Protein AF-A0A354YUH4-F1 (afdb_monomer_lite)

Organism: NCBI:txid863

Radius of gyration: 11.95 Å; chains: 1; bounding box: 27×24×33 Å

InterPro domains:
  IPR027396 DsrEFH-like [SSF75169] (1-75)

Structure (mmCIF, N/CA/C/O backbone):
data_AF-A0A354YUH4-F1
#
_entry.id   AF-A0A354YUH4-F1
#
loop_
_atom_site.group_PDB
_atom_site.id
_atom_site.type_symbol
_atom_site.label_atom_id
_atom_site.label_alt_id
_atom_site.label_comp_id
_atom_site.label_asym_id
_atom_site.label_entity_id
_atom_site.label_seq_id
_atom_site.pdbx_PDB_ins_code
_atom_site.Cartn_x
_atom_site.Cartn_y
_atom_site.Cartn_z
_atom_site.occupancy
_atom_site.B_iso_or_equiv
_atom_site.auth_seq_id
_atom_site.auth_comp_id
_atom_site.auth_asym_id
_atom_site.auth_atom_id
_atom_site.pdbx_PDB_model_num
ATOM 1 N N . MET A 1 1 ? -1.631 -0.036 -6.610 1.00 95.44 1 MET A N 1
ATOM 2 C CA . MET A 1 1 ? -2.308 1.190 -6.158 1.00 95.44 1 MET A CA 1
ATOM 3 C C . MET A 1 1 ? -1.503 1.828 -5.041 1.00 95.44 1 MET A C 1
ATOM 5 O O . MET A 1 1 ? -1.088 1.128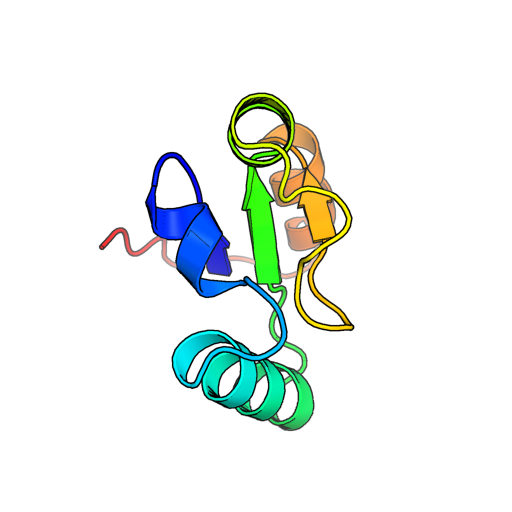 -4.122 1.00 95.44 1 MET A O 1
ATOM 9 N N . PHE A 1 2 ? -1.276 3.135 -5.148 1.00 97.25 2 PHE A N 1
ATOM 10 C CA . PHE A 1 2 ? -0.596 3.945 -4.140 1.00 97.25 2 PHE A CA 1
ATOM 11 C C . PHE A 1 2 ? -1.594 4.952 -3.558 1.00 97.25 2 PHE A C 1
ATOM 13 O O . PHE A 1 2 ? -2.220 5.692 -4.314 1.00 97.25 2 PHE A O 1
ATOM 20 N N . PHE A 1 3 ? -1.763 4.953 -2.239 1.00 97.88 3 PHE A N 1
ATOM 21 C CA . PHE A 1 3 ? -2.722 5.777 -1.508 1.00 97.88 3 PHE A CA 1
ATOM 22 C C . PHE A 1 3 ? -1.968 6.817 -0.679 1.00 97.88 3 PHE A C 1
ATOM 24 O O . PHE A 1 3 ? -1.065 6.473 0.076 1.00 97.88 3 PHE A O 1
ATOM 31 N N . PHE A 1 4 ? -2.343 8.086 -0.777 1.00 96.50 4 PHE A N 1
ATOM 32 C CA . PHE A 1 4 ? -1.732 9.186 -0.026 1.00 96.50 4 PHE A CA 1
ATOM 33 C C . PHE A 1 4 ? -2.820 10.118 0.517 1.00 96.50 4 PHE A C 1
ATOM 35 O O . PHE A 1 4 ? -3.977 10.029 0.107 1.00 96.50 4 PHE A O 1
ATOM 42 N N . MET A 1 5 ? -2.463 10.984 1.470 1.00 95.88 5 MET A N 1
ATOM 43 C CA . MET A 1 5 ? -3.420 11.794 2.237 1.00 95.88 5 MET A CA 1
ATOM 44 C C . MET A 1 5 ? -4.469 10.903 2.930 1.00 95.88 5 MET A C 1
ATOM 46 O O . MET A 1 5 ? -4.128 9.849 3.477 1.00 95.88 5 MET A O 1
ATOM 50 N N . ASP A 1 6 ? -5.740 11.303 2.918 1.00 97.19 6 ASP A N 1
ATOM 51 C CA . ASP A 1 6 ? -6.826 10.579 3.586 1.00 97.19 6 ASP A CA 1
ATOM 52 C C . ASP A 1 6 ? -7.200 9.270 2.884 1.00 97.19 6 ASP A C 1
ATOM 54 O O . ASP A 1 6 ? -7.757 8.373 3.512 1.00 97.19 6 ASP A O 1
ATOM 58 N N . ASN A 1 7 ? -6.799 9.082 1.625 1.00 97.31 7 ASN A N 1
ATOM 59 C CA . ASN A 1 7 ? -7.053 7.832 0.908 1.00 97.31 7 ASN A CA 1
ATOM 60 C C . ASN A 1 7 ? -6.331 6.633 1.550 1.00 97.31 7 ASN A C 1
ATOM 62 O O . ASN A 1 7 ? -6.690 5.486 1.291 1.00 97.31 7 ASN A O 1
ATOM 66 N N . THR A 1 8 ? -5.342 6.872 2.419 1.00 98.06 8 THR A N 1
ATOM 67 C CA . THR A 1 8 ? -4.677 5.821 3.208 1.00 98.06 8 THR A CA 1
ATOM 68 C C . THR A 1 8 ? -5.642 5.043 4.109 1.00 98.06 8 THR A C 1
ATOM 70 O O . THR A 1 8 ? -5.417 3.856 4.344 1.00 98.06 8 THR A O 1
ATOM 73 N N . PHE A 1 9 ? -6.763 5.643 4.533 1.00 98.19 9 PHE A N 1
ATOM 74 C CA . PHE A 1 9 ? -7.794 4.951 5.313 1.00 98.19 9 PHE A CA 1
ATOM 75 C C . PHE A 1 9 ? -8.500 3.827 4.543 1.00 98.19 9 PHE A C 1
ATOM 77 O O . PHE A 1 9 ? -9.055 2.929 5.172 1.00 98.19 9 PHE A O 1
ATOM 84 N N . PHE A 1 10 ? -8.447 3.808 3.205 1.00 98.06 10 PHE A N 1
ATOM 85 C CA . PHE A 1 10 ? -9.011 2.697 2.428 1.00 98.06 10 PHE A CA 1
ATOM 86 C C . PHE A 1 10 ? -8.281 1.372 2.647 1.00 98.06 10 PHE A C 1
ATOM 88 O O . PHE A 1 10 ? -8.859 0.318 2.398 1.00 98.06 10 PHE A O 1
ATOM 95 N N . LEU A 1 11 ? -7.035 1.414 3.126 1.00 98.25 11 LEU A N 1
ATOM 96 C CA . LEU A 1 11 ? -6.257 0.221 3.446 1.00 98.25 11 LEU A CA 1
ATOM 97 C C . LEU A 1 11 ? -6.423 -0.234 4.899 1.00 98.25 11 LEU A C 1
ATOM 99 O O . LEU A 1 11 ? -5.745 -1.176 5.291 1.00 98.25 11 LEU A O 1
ATOM 103 N N . LEU A 1 12 ? -7.284 0.400 5.701 1.00 98.25 12 LEU A N 1
ATOM 104 C CA . LEU A 1 12 ? -7.463 0.040 7.107 1.00 98.25 12 LEU A CA 1
ATOM 105 C C . LEU A 1 12 ? -8.091 -1.355 7.250 1.00 98.25 12 LEU A C 1
ATOM 107 O O . LEU A 1 12 ? -9.110 -1.662 6.621 1.00 98.25 12 LEU A O 1
ATOM 111 N N . ASP A 1 13 ? -7.491 -2.181 8.102 1.00 98.06 13 ASP A N 1
ATOM 112 C CA . ASP A 1 13 ? -7.978 -3.524 8.396 1.00 98.06 13 ASP A CA 1
ATOM 113 C C . ASP A 1 13 ? -9.311 -3.500 9.156 1.00 98.06 13 ASP A C 1
ATOM 115 O O . ASP A 1 13 ? -9.603 -2.578 9.922 1.00 98.06 13 ASP A O 1
ATOM 119 N N . GLY A 1 14 ? -10.147 -4.509 8.912 1.00 97.12 14 GLY A N 1
ATOM 120 C CA . GLY A 1 14 ? -11.496 -4.592 9.478 1.00 97.12 14 GLY A CA 1
ATOM 121 C C . GLY A 1 14 ? -12.524 -3.636 8.857 1.00 97.12 14 GLY A C 1
ATOM 122 O O . GLY A 1 14 ? -13.617 -3.483 9.404 1.00 97.12 14 GLY A O 1
ATOM 123 N N . THR A 1 15 ? -12.206 -2.993 7.727 1.00 98.06 15 THR A N 1
ATOM 124 C CA . THR A 1 15 ? -13.155 -2.174 6.953 1.00 98.06 15 THR A CA 1
ATOM 125 C C . THR A 1 15 ? -13.612 -2.892 5.682 1.00 98.06 15 THR A C 1
ATOM 127 O O . THR A 1 15 ? -12.846 -3.638 5.073 1.00 98.06 15 THR A O 1
ATOM 130 N N . GLU A 1 16 ? -14.839 -2.611 5.221 1.00 98.00 16 GLU A N 1
ATOM 131 C CA . GLU A 1 16 ? -15.370 -3.196 3.976 1.00 98.00 16 GLU A CA 1
ATOM 132 C C . GLU A 1 16 ? -14.470 -2.882 2.767 1.00 98.00 16 GLU A C 1
ATOM 134 O O . GLU A 1 16 ? -14.217 -3.743 1.924 1.00 98.00 16 GLU A O 1
ATOM 139 N N . MET A 1 17 ? -13.950 -1.651 2.683 1.00 97.56 17 MET A N 1
ATOM 140 C CA . MET A 1 17 ? -13.071 -1.261 1.581 1.00 97.56 17 MET A CA 1
ATOM 141 C C . MET A 1 17 ? -11.729 -1.998 1.640 1.00 97.56 17 MET A C 1
ATOM 143 O O . MET A 1 17 ? -11.278 -2.513 0.615 1.00 97.56 17 MET A O 1
ATOM 147 N N . GLY A 1 18 ? -11.131 -2.107 2.829 1.00 97.75 18 GLY A N 1
ATOM 148 C CA . GLY A 1 18 ? -9.908 -2.878 3.033 1.00 97.75 18 GLY A CA 1
ATOM 149 C C . GLY A 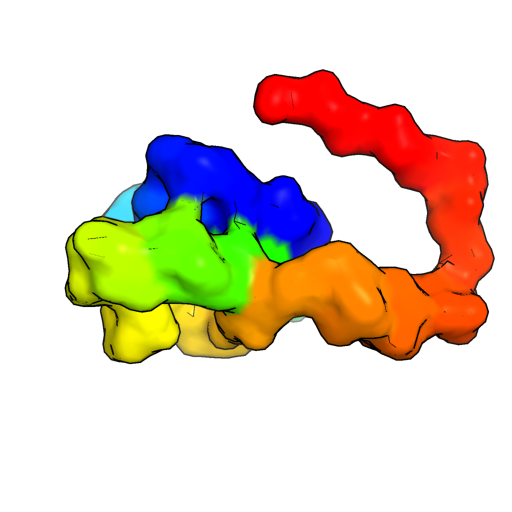1 18 ? -10.087 -4.341 2.618 1.00 97.75 18 GLY A C 1
ATOM 150 O O . GLY A 1 18 ? -9.268 -4.877 1.870 1.00 97.75 18 GLY A O 1
ATOM 151 N N . ASP A 1 19 ? -11.197 -4.972 3.009 1.00 97.69 19 ASP A N 1
ATOM 152 C CA . ASP A 1 19 ? -11.515 -6.352 2.630 1.00 97.69 19 ASP A CA 1
ATOM 153 C C . ASP A 1 19 ? -11.623 -6.536 1.110 1.00 97.69 19 ASP A C 1
ATOM 155 O O . ASP A 1 19 ? -11.087 -7.500 0.553 1.00 97.69 19 ASP A O 1
ATOM 159 N N . ARG A 1 20 ? -12.279 -5.597 0.420 1.00 97.62 20 ARG A N 1
ATOM 160 C CA . ARG A 1 20 ? -12.423 -5.622 -1.044 1.00 97.62 20 ARG A CA 1
ATOM 161 C C . ARG A 1 20 ? -11.084 -5.440 -1.751 1.00 97.62 20 ARG A C 1
ATOM 163 O O . ARG A 1 20 ? -10.793 -6.163 -2.704 1.00 97.62 20 ARG A O 1
ATOM 170 N N . LEU A 1 21 ? -10.248 -4.517 -1.279 1.00 97.44 21 LEU A N 1
ATOM 171 C CA . LEU A 1 21 ? -8.905 -4.314 -1.822 1.00 97.44 21 LEU A CA 1
ATOM 172 C C . LEU A 1 21 ? -8.015 -5.542 -1.588 1.00 97.44 21 LEU A C 1
ATOM 174 O O . LEU A 1 21 ? -7.315 -5.960 -2.511 1.00 97.44 21 LEU A O 1
ATOM 178 N N . ARG A 1 22 ? -8.112 -6.186 -0.417 1.00 96.81 22 ARG A N 1
ATOM 179 C CA . ARG A 1 22 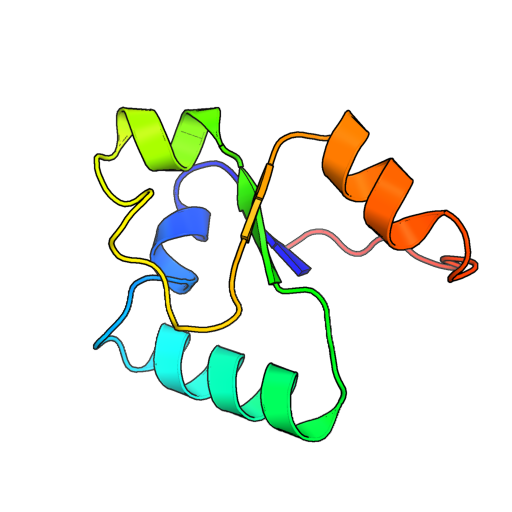? -7.407 -7.443 -0.122 1.00 96.81 22 ARG A CA 1
ATOM 180 C C . ARG A 1 22 ? -7.802 -8.558 -1.088 1.00 96.81 22 ARG A C 1
ATOM 182 O O . ARG A 1 22 ? -6.935 -9.285 -1.566 1.00 96.81 22 ARG A O 1
ATOM 189 N N . GLN A 1 23 ? -9.092 -8.700 -1.399 1.00 96.62 23 GLN A N 1
ATOM 190 C CA . GLN A 1 23 ? -9.559 -9.689 -2.379 1.00 96.62 23 GLN A CA 1
ATOM 191 C C . GLN A 1 23 ? -8.959 -9.431 -3.764 1.00 96.62 23 GLN A C 1
ATOM 193 O O . GLN A 1 23 ? -8.448 -10.358 -4.387 1.00 96.62 23 GLN A O 1
ATOM 198 N N . ILE A 1 24 ? -8.952 -8.174 -4.218 1.00 96.31 24 ILE A N 1
ATOM 199 C CA . ILE A 1 24 ? -8.343 -7.798 -5.501 1.00 96.31 24 ILE A CA 1
ATOM 200 C C . ILE A 1 24 ? -6.849 -8.140 -5.501 1.00 96.31 24 ILE A C 1
ATOM 202 O O . ILE A 1 24 ? -6.390 -8.811 -6.423 1.00 96.31 24 ILE A O 1
ATOM 206 N N . GLN A 1 25 ? -6.112 -7.750 -4.454 1.00 96.31 25 GLN A N 1
ATOM 207 C CA . GLN A 1 25 ? -4.693 -8.082 -4.303 1.00 96.31 25 GLN A CA 1
ATOM 208 C C . GLN A 1 25 ? -4.452 -9.597 -4.351 1.00 96.31 25 GLN A C 1
ATOM 210 O O . GLN A 1 25 ? -3.531 -10.042 -5.031 1.00 96.31 25 GLN A O 1
ATOM 215 N N . ALA A 1 26 ? -5.279 -10.399 -3.675 1.00 96.00 26 ALA A N 1
ATOM 216 C CA . ALA A 1 26 ? -5.158 -11.856 -3.688 1.00 96.00 26 ALA A CA 1
ATOM 217 C C . ALA A 1 26 ? -5.418 -12.462 -5.079 1.00 96.00 26 ALA A C 1
ATOM 219 O O . ALA A 1 26 ? -4.813 -13.471 -5.432 1.00 96.00 26 ALA A O 1
ATOM 220 N N . MET A 1 27 ? -6.296 -11.850 -5.878 1.00 96.69 27 MET A N 1
ATOM 221 C CA . MET A 1 27 ? -6.641 -12.334 -7.217 1.00 96.69 27 MET A CA 1
ATOM 222 C C . MET A 1 27 ? -5.569 -12.038 -8.270 1.00 96.69 27 MET A C 1
ATOM 224 O O . MET A 1 27 ? -5.388 -12.838 -9.183 1.00 96.69 27 MET A O 1
ATOM 228 N N . ASN A 1 28 ? -4.895 -10.887 -8.194 1.00 94.44 28 ASN A N 1
ATOM 229 C CA . ASN A 1 28 ? -4.022 -10.412 -9.277 1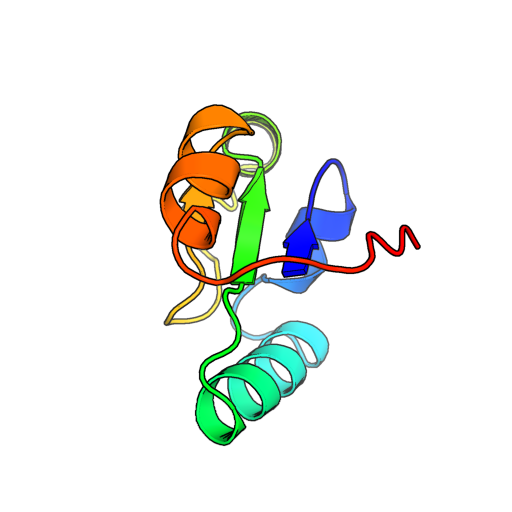.00 94.44 28 ASN A CA 1
ATOM 230 C C . ASN A 1 28 ? -2.606 -10.009 -8.837 1.00 94.44 28 ASN A C 1
ATOM 232 O O . ASN A 1 28 ? -1.812 -9.589 -9.675 1.00 94.44 28 ASN A O 1
ATOM 236 N N . GLY A 1 29 ? -2.278 -10.120 -7.548 1.00 92.62 29 GLY A N 1
ATOM 237 C CA . GLY A 1 29 ? -0.966 -9.752 -7.013 1.00 92.62 29 GLY A CA 1
ATOM 238 C C . GLY A 1 29 ? -0.683 -8.249 -7.032 1.00 92.62 29 GLY A C 1
ATOM 239 O O . GLY A 1 29 ? 0.476 -7.846 -6.948 1.00 92.62 29 GLY A O 1
ATOM 240 N N . MET A 1 30 ? -1.708 -7.403 -7.169 1.00 94.38 30 MET A N 1
ATOM 241 C CA . MET A 1 30 ? -1.522 -5.960 -7.275 1.00 94.38 30 MET A CA 1
ATOM 242 C C . MET A 1 30 ? -0.894 -5.381 -6.006 1.00 94.38 30 MET A C 1
ATOM 244 O O . MET A 1 30 ? -1.385 -5.586 -4.899 1.00 94.38 30 MET A O 1
ATOM 248 N N . LEU A 1 31 ? 0.159 -4.582 -6.184 1.00 95.88 31 LEU A N 1
ATOM 249 C CA . LEU A 1 31 ? 0.768 -3.812 -5.104 1.00 95.88 31 LEU A CA 1
ATOM 250 C C . LEU A 1 31 ? -0.279 -2.898 -4.456 1.00 95.88 31 LEU A C 1
ATOM 252 O O . LEU A 1 31 ? -0.888 -2.094 -5.159 1.00 95.88 31 LEU A O 1
ATOM 256 N N . LEU A 1 32 ? -0.440 -2.955 -3.136 1.00 97.69 32 LEU A N 1
ATOM 257 C CA . LEU A 1 32 ? -1.198 -1.977 -2.356 1.00 97.69 32 LEU A CA 1
ATOM 258 C C . LEU A 1 32 ? -0.237 -1.273 -1.398 1.00 97.69 32 LEU A C 1
ATOM 260 O O . LEU A 1 32 ? 0.397 -1.924 -0.569 1.00 97.69 32 LEU A O 1
ATOM 264 N N . MET A 1 33 ? -0.103 0.046 -1.530 1.00 98.25 33 MET A N 1
ATOM 265 C CA . MET A 1 33 ? 0.841 0.829 -0.736 1.00 98.25 33 MET A CA 1
ATOM 266 C C . MET A 1 33 ? 0.195 2.112 -0.209 1.00 98.25 33 MET A C 1
ATOM 268 O O . MET A 1 33 ? -0.406 2.852 -0.983 1.00 98.25 33 MET A O 1
ATOM 272 N N . ALA A 1 34 ? 0.343 2.391 1.084 1.00 98.44 34 ALA A N 1
ATOM 273 C CA . ALA A 1 34 ? 0.045 3.687 1.686 1.00 98.44 34 ALA A CA 1
ATOM 274 C C . ALA A 1 34 ? 1.311 4.550 1.770 1.00 98.44 34 ALA A C 1
ATOM 276 O O . ALA A 1 34 ? 2.398 4.042 2.035 1.00 98.44 34 ALA A O 1
ATOM 277 N N . CYS A 1 35 ? 1.158 5.862 1.605 1.00 98.38 35 CYS A N 1
ATOM 278 C CA . CYS A 1 35 ? 2.190 6.838 1.932 1.00 98.38 35 CYS A CA 1
ATOM 279 C C . CYS A 1 35 ? 2.585 6.691 3.407 1.00 98.38 35 CYS A C 1
ATOM 281 O O . CYS A 1 35 ? 1.726 6.792 4.289 1.00 98.38 35 CYS A O 1
ATOM 283 N N . ASP A 1 36 ? 3.871 6.462 3.663 1.00 97.81 36 ASP A N 1
ATOM 284 C CA . ASP A 1 36 ? 4.427 6.259 5.002 1.00 97.81 36 ASP A CA 1
ATOM 285 C C . ASP A 1 36 ? 4.142 7.438 5.936 1.00 97.81 36 ASP A C 1
ATOM 287 O O . ASP A 1 36 ? 3.541 7.248 6.992 1.00 97.81 36 ASP A O 1
ATOM 291 N N . GLN A 1 37 ? 4.469 8.661 5.521 1.00 97.75 37 GLN A N 1
ATOM 292 C CA . GLN A 1 37 ? 4.224 9.860 6.315 1.00 97.75 37 GLN A CA 1
ATOM 293 C C . GLN A 1 37 ? 2.734 10.019 6.637 1.00 97.75 37 GLN A C 1
ATOM 295 O O . GLN A 1 37 ? 2.370 10.242 7.790 1.00 97.75 37 GLN A O 1
ATOM 300 N N . CYS A 1 38 ? 1.854 9.841 5.645 1.00 98.00 38 CYS A N 1
ATOM 301 C CA . CYS A 1 38 ? 0.415 9.992 5.857 1.00 98.00 38 CYS A CA 1
ATOM 302 C C . CYS A 1 38 ? -0.144 8.947 6.831 1.00 98.00 38 CYS A C 1
ATOM 304 O O . CYS A 1 38 ? -0.990 9.296 7.657 1.00 98.00 38 CYS A O 1
ATOM 306 N N . ALA A 1 39 ? 0.307 7.694 6.727 1.00 98.25 39 ALA A N 1
ATOM 307 C CA . ALA A 1 39 ? -0.129 6.599 7.587 1.00 98.25 39 ALA A CA 1
ATOM 308 C C . ALA A 1 39 ? 0.377 6.761 9.030 1.00 98.25 39 ALA A C 1
ATOM 310 O O . ALA A 1 39 ? -0.386 6.536 9.972 1.00 98.25 39 ALA A O 1
ATOM 311 N N . ILE A 1 40 ? 1.628 7.204 9.200 1.00 98.19 40 ILE A N 1
ATOM 312 C CA . ILE A 1 40 ? 2.248 7.456 10.508 1.00 98.19 40 ILE A CA 1
ATOM 313 C C . ILE A 1 40 ? 1.563 8.631 11.212 1.00 98.19 40 ILE A C 1
ATOM 315 O O . ILE A 1 40 ? 1.140 8.493 12.357 1.00 98.19 40 ILE A O 1
ATOM 319 N N . GLU A 1 41 ? 1.377 9.765 10.530 1.00 98.00 41 GLU A N 1
ATOM 320 C CA . GLU A 1 41 ? 0.711 10.948 11.106 1.00 98.00 41 GLU A CA 1
ATOM 321 C C . GLU A 1 41 ? -0.732 10.655 11.550 1.00 98.00 41 GLU A C 1
ATOM 323 O O . GLU A 1 41 ? -1.234 11.266 12.492 1.00 98.00 41 GLU A O 1
ATOM 328 N N . ARG A 1 42 ? -1.396 9.693 10.895 1.00 97.44 42 ARG A N 1
ATOM 329 C CA . ARG A 1 42 ? -2.758 9.238 11.220 1.00 97.44 42 ARG A CA 1
ATOM 330 C C . ARG A 1 42 ? -2.797 8.079 12.224 1.00 97.44 42 ARG A C 1
ATOM 332 O O . ARG A 1 42 ? -3.884 7.699 12.655 1.00 97.44 42 ARG A O 1
ATOM 339 N N . GLY A 1 43 ? -1.654 7.501 12.599 1.00 98.00 43 GLY A N 1
ATOM 340 C CA . GLY A 1 43 ? -1.573 6.366 13.527 1.00 98.00 43 GLY A CA 1
ATOM 341 C C . GLY A 1 43 ? -2.224 5.076 13.006 1.00 98.00 43 GLY A C 1
ATOM 342 O O . GLY A 1 43 ? -2.851 4.338 13.784 1.00 98.00 43 GLY A O 1
ATOM 343 N N . ILE A 1 44 ? -2.128 4.834 11.693 1.00 98.19 44 ILE A N 1
ATOM 344 C CA . ILE A 1 44 ? -2.684 3.654 11.003 1.00 98.19 44 ILE A CA 1
ATOM 345 C C . ILE A 1 44 ? -1.621 2.763 10.347 1.00 98.19 44 ILE A C 1
ATOM 347 O O . ILE A 1 44 ? -1.969 1.739 9.769 1.00 98.19 44 ILE A O 1
ATOM 351 N N . ASP A 1 45 ? -0.341 3.113 10.445 1.00 97.44 45 ASP A N 1
ATOM 352 C CA . ASP A 1 45 ? 0.797 2.422 9.824 1.00 97.44 45 ASP A CA 1
ATOM 353 C C . ASP A 1 45 ? 0.891 0.926 10.176 1.00 97.44 45 ASP A C 1
ATOM 355 O O . ASP A 1 45 ? 1.312 0.122 9.349 1.00 97.44 45 ASP A O 1
ATOM 359 N N . GLN A 1 46 ? 0.420 0.533 11.363 1.00 97.62 46 GLN A N 1
ATOM 360 C CA . GLN A 1 46 ? 0.366 -0.867 11.819 1.00 97.62 46 GLN A CA 1
ATOM 361 C C . GLN A 1 46 ? -1.043 -1.475 11.785 1.00 97.62 46 GLN A C 1
ATOM 363 O O . GLN A 1 46 ? -1.269 -2.554 12.327 1.00 97.62 46 GLN A O 1
ATOM 368 N N . LYS A 1 47 ? -2.014 -0.771 11.196 1.00 98.12 47 LYS A N 1
ATOM 369 C CA . LYS A 1 47 ? -3.434 -1.161 11.173 1.00 98.12 47 LYS A CA 1
ATOM 370 C C . LYS A 1 47 ? -3.948 -1.401 9.755 1.00 98.12 47 LYS A C 1
ATOM 372 O O . LYS A 1 47 ? -5.156 -1.395 9.536 1.00 98.12 47 LYS A O 1
ATOM 377 N N . LEU A 1 48 ? -3.048 -1.541 8.785 1.00 98.31 48 LEU A N 1
ATOM 378 C CA . LEU A 1 48 ? -3.418 -1.790 7.396 1.00 98.31 48 LEU A CA 1
ATOM 379 C C . LEU A 1 48 ? -3.730 -3.273 7.166 1.00 98.31 48 LEU A C 1
ATOM 381 O O . LEU A 1 48 ? -3.237 -4.139 7.888 1.00 98.31 48 LEU A O 1
ATOM 385 N N . ILE A 1 49 ? -4.524 -3.559 6.135 1.00 98.06 49 ILE A N 1
ATOM 386 C CA . ILE A 1 49 ? -4.848 -4.923 5.712 1.00 98.06 49 ILE A CA 1
ATOM 387 C C . ILE A 1 49 ? -3.579 -5.756 5.467 1.00 98.06 49 ILE A C 1
ATOM 389 O O . ILE A 1 49 ? -2.590 -5.239 4.933 1.00 98.06 49 ILE A O 1
ATOM 393 N N . PRO A 1 50 ? -3.598 -7.065 5.777 1.00 95.94 50 PRO A N 1
ATOM 394 C CA . PRO A 1 50 ? -2.478 -7.948 5.479 1.00 95.94 50 PRO A CA 1
ATOM 395 C C . PRO A 1 50 ? -2.094 -7.895 3.996 1.00 95.94 50 PRO A C 1
ATOM 397 O O . PRO A 1 50 ? -2.943 -8.072 3.123 1.00 95.94 50 PRO A O 1
ATOM 400 N N . GLY A 1 51 ? -0.808 -7.675 3.718 1.00 94.19 51 GLY A N 1
ATOM 401 C CA . GLY A 1 51 ? -0.275 -7.562 2.357 1.00 94.19 51 GLY A CA 1
ATOM 402 C C . GLY A 1 51 ? -0.170 -6.129 1.828 1.00 94.19 51 GLY A C 1
ATOM 403 O O . GLY A 1 51 ? 0.548 -5.920 0.847 1.00 94.19 51 GLY A O 1
ATOM 404 N N . ALA A 1 52 ? -0.804 -5.145 2.473 1.00 97.31 52 ALA A N 1
ATOM 405 C CA . ALA A 1 52 ? -0.514 -3.740 2.215 1.00 97.31 52 ALA A CA 1
ATOM 406 C C . ALA A 1 52 ? 0.841 -3.343 2.817 1.00 97.31 52 ALA A C 1
ATOM 408 O O . ALA A 1 52 ? 1.265 -3.862 3.850 1.00 97.31 52 ALA A O 1
ATOM 409 N N . GLN A 1 53 ? 1.523 -2.40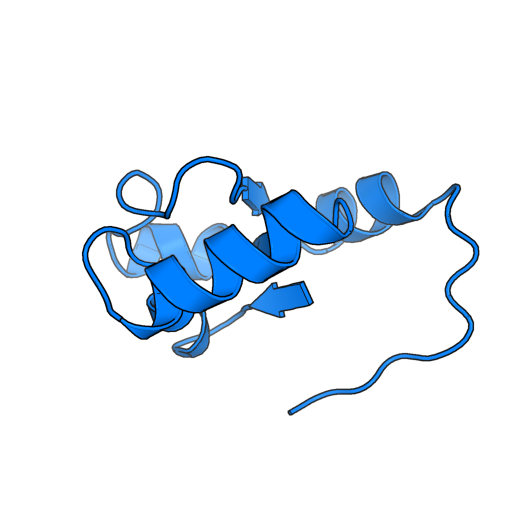8 2.162 1.00 96.56 53 GLN A N 1
ATOM 410 C CA . GLN A 1 53 ? 2.808 -1.869 2.608 1.00 96.56 53 GLN A CA 1
ATOM 411 C C . GLN A 1 53 ? 2.699 -0.365 2.857 1.00 96.56 53 GLN A C 1
ATOM 413 O O . GLN A 1 53 ? 1.840 0.303 2.285 1.00 96.56 53 GLN A O 1
ATOM 418 N N . ILE A 1 54 ? 3.599 0.183 3.670 1.00 97.94 54 ILE A N 1
ATOM 419 C CA . ILE A 1 54 ? 3.831 1.628 3.722 1.00 97.94 54 ILE A CA 1
ATOM 420 C C . ILE A 1 54 ? 5.115 1.977 2.968 1.00 97.94 54 ILE A C 1
ATOM 422 O O . ILE A 1 54 ? 6.072 1.201 2.969 1.00 97.94 54 ILE A O 1
ATOM 426 N N . GLY A 1 55 ? 5.146 3.137 2.322 1.00 97.50 55 GLY A N 1
ATOM 427 C CA . GLY A 1 55 ? 6.334 3.637 1.640 1.00 97.50 55 GLY A CA 1
ATOM 428 C C . GLY A 1 55 ? 6.113 5.001 1.001 1.00 97.50 55 GLY A C 1
ATOM 429 O O . GLY A 1 55 ? 4.984 5.468 0.881 1.00 97.50 55 GLY A O 1
ATOM 430 N N . CYS A 1 56 ? 7.198 5.637 0.574 1.00 96.19 56 CYS A N 1
ATOM 431 C CA . CYS A 1 56 ? 7.173 6.889 -0.171 1.00 96.19 56 CYS A CA 1
ATOM 432 C C . CYS A 1 56 ? 7.428 6.619 -1.668 1.00 96.19 56 CYS A C 1
ATOM 434 O O . CYS A 1 56 ? 7.544 5.474 -2.120 1.00 96.19 56 CYS A O 1
ATOM 436 N N . PHE A 1 57 ? 7.530 7.678 -2.468 1.00 94.38 57 PHE A N 1
ATOM 437 C CA . PHE A 1 57 ? 7.761 7.574 -3.909 1.00 94.38 57 PHE A CA 1
ATOM 438 C C . PHE A 1 57 ? 9.006 6.756 -4.296 1.00 94.38 57 PHE A C 1
ATOM 440 O O . PHE A 1 57 ? 8.891 5.940 -5.208 1.00 94.38 57 PHE A O 1
ATOM 447 N N . PRO A 1 58 ? 10.174 6.879 -3.630 1.00 95.62 58 PRO A N 1
ATOM 448 C CA . PRO A 1 58 ? 11.328 6.042 -3.960 1.00 95.62 58 PRO A CA 1
ATOM 449 C C . PRO A 1 58 ? 11.045 4.539 -3.827 1.00 95.62 58 PRO A C 1
ATOM 451 O O . PRO A 1 58 ? 11.443 3.761 -4.691 1.00 95.62 58 PRO A O 1
ATOM 454 N N . GLN A 1 59 ? 10.319 4.128 -2.782 1.00 95.88 59 GLN A N 1
ATOM 455 C CA . GLN A 1 59 ? 9.931 2.733 -2.565 1.00 95.88 59 GLN A CA 1
ATOM 456 C C . GLN A 1 59 ? 8.904 2.275 -3.603 1.00 95.88 59 GLN A C 1
ATOM 458 O O . GLN A 1 59 ? 9.016 1.166 -4.122 1.00 95.88 59 GLN A O 1
ATOM 463 N N . LEU A 1 60 ? 7.948 3.141 -3.955 1.00 94.69 60 LEU A N 1
ATOM 464 C CA . LEU A 1 60 ? 6.987 2.875 -5.022 1.00 94.69 60 LEU A CA 1
ATOM 465 C C . LEU A 1 60 ? 7.693 2.630 -6.363 1.00 94.69 60 LEU A C 1
ATOM 467 O O . LEU A 1 60 ? 7.418 1.635 -7.030 1.00 94.69 60 LEU A O 1
ATOM 471 N N . TYR A 1 61 ? 8.625 3.503 -6.751 1.00 93.44 61 TYR A N 1
ATOM 472 C CA . TYR A 1 61 ? 9.369 3.350 -8.002 1.00 93.44 61 TYR A CA 1
ATOM 473 C C . TYR A 1 61 ? 10.251 2.103 -7.997 1.00 93.44 61 TYR A C 1
ATOM 475 O O . TYR A 1 61 ? 10.301 1.396 -9.001 1.00 93.44 61 TYR A O 1
ATOM 483 N N . ALA A 1 62 ? 10.894 1.786 -6.871 1.00 94.44 62 ALA A N 1
ATOM 484 C CA . ALA A 1 62 ? 11.667 0.556 -6.731 1.00 94.44 62 ALA A CA 1
ATOM 485 C C . ALA A 1 62 ? 10.784 -0.695 -6.892 1.00 94.44 62 ALA A C 1
ATOM 487 O O . ALA A 1 62 ? 11.164 -1.625 -7.602 1.00 94.44 62 ALA A O 1
ATOM 488 N N . ALA A 1 63 ? 9.586 -0.698 -6.297 1.00 92.88 63 ALA A N 1
ATOM 489 C CA . ALA A 1 63 ? 8.632 -1.799 -6.412 1.00 92.88 63 ALA A CA 1
ATOM 490 C C . ALA A 1 63 ? 8.095 -1.982 -7.845 1.00 92.88 63 ALA A C 1
ATOM 492 O O . ALA A 1 63 ? 7.798 -3.102 -8.254 1.00 92.88 63 ALA A O 1
ATOM 493 N N . LEU A 1 64 ? 7.981 -0.895 -8.615 1.00 91.75 64 LEU A N 1
ATOM 494 C CA . LEU A 1 64 ? 7.445 -0.908 -9.980 1.00 91.75 64 LEU A CA 1
ATOM 495 C C . LEU A 1 64 ? 8.518 -0.983 -11.078 1.00 91.75 64 LEU A C 1
ATOM 497 O O . LEU A 1 64 ? 8.170 -1.156 -12.246 1.00 91.75 64 LEU A O 1
ATOM 501 N N . GLY A 1 65 ? 9.805 -0.875 -10.737 1.00 89.62 65 GLY A N 1
ATOM 502 C CA . GLY A 1 65 ? 10.891 -0.674 -11.704 1.00 89.62 65 GLY A CA 1
ATOM 503 C C . GLY A 1 65 ? 11.019 -1.756 -12.783 1.00 89.62 65 GLY A C 1
ATOM 504 O O . GLY A 1 65 ? 11.478 -1.463 -13.882 1.00 89.62 65 GLY A O 1
ATOM 505 N N . GLY A 1 66 ? 10.582 -2.988 -12.503 1.00 87.62 66 GLY A N 1
ATOM 506 C CA . GLY A 1 66 ? 10.586 -4.099 -13.465 1.00 87.62 66 GLY A CA 1
ATOM 507 C C . GLY A 1 66 ? 9.251 -4.356 -14.174 1.00 87.62 66 GLY A C 1
ATOM 508 O O . GLY A 1 66 ? 9.184 -5.256 -15.004 1.00 87.62 66 GLY A O 1
ATOM 509 N N . VAL A 1 67 ? 8.190 -3.615 -13.836 1.00 88.31 67 VAL A N 1
ATOM 510 C CA . VAL A 1 67 ? 6.816 -3.906 -14.290 1.00 88.31 67 VAL A CA 1
ATOM 511 C C . VAL A 1 67 ? 6.506 -3.270 -15.649 1.00 88.31 67 VAL A C 1
ATOM 513 O O . VAL A 1 67 ? 5.687 -3.808 -16.384 1.00 88.31 67 VAL A O 1
ATOM 516 N N . GLY A 1 68 ? 7.170 -2.161 -16.002 1.00 86.44 68 GLY A N 1
ATOM 517 C CA . GLY A 1 68 ? 6.920 -1.441 -17.258 1.00 86.44 68 GLY A CA 1
ATOM 518 C C . GLY A 1 68 ? 5.556 -0.743 -17.268 1.00 86.44 68 GLY A C 1
ATOM 519 O O . GLY A 1 68 ? 4.664 -1.126 -18.010 1.00 86.44 68 GLY A O 1
ATOM 520 N N . VAL A 1 69 ? 5.370 0.261 -16.406 1.00 90.38 69 VAL A N 1
ATOM 521 C CA . VAL A 1 69 ? 4.092 0.985 -16.279 1.00 90.38 69 VAL A CA 1
ATOM 522 C C . VAL A 1 69 ? 3.833 1.864 -17.509 1.00 90.38 69 VAL A C 1
ATOM 524 O O . VAL A 1 69 ? 4.563 2.826 -17.736 1.00 90.38 69 VAL A O 1
ATOM 527 N N . ASP A 1 70 ? 2.759 1.583 -18.253 1.00 94.19 70 ASP A N 1
ATOM 528 C CA . ASP A 1 70 ? 2.364 2.365 -19.438 1.00 94.19 70 ASP A CA 1
ATOM 529 C C . ASP A 1 70 ? 1.539 3.618 -19.107 1.00 94.19 70 ASP A C 1
ATOM 531 O O . ASP A 1 70 ? 1.570 4.611 -19.835 1.00 94.19 70 ASP A O 1
ATOM 535 N N . GLN A 1 71 ? 0.748 3.562 -18.030 1.00 94.50 71 GLN A N 1
ATOM 536 C CA . GLN A 1 71 ? -0.204 4.610 -17.665 1.00 94.50 71 GLN A CA 1
ATOM 537 C C . GLN A 1 71 ? -0.243 4.845 -16.159 1.00 94.50 71 GLN A C 1
ATOM 539 O O . GLN A 1 71 ? -0.179 3.913 -15.357 1.00 94.50 71 GLN A O 1
ATOM 544 N N . VAL A 1 72 ? -0.429 6.111 -15.789 1.00 92.56 72 VAL A N 1
ATOM 545 C CA . VAL A 1 72 ? -0.715 6.532 -14.418 1.00 92.56 72 VAL A CA 1
ATOM 546 C C . VAL A 1 72 ? -2.104 7.154 -14.401 1.00 92.56 72 VAL A C 1
ATOM 548 O O . VAL A 1 72 ? -2.357 8.130 -15.103 1.00 92.56 72 VAL A O 1
ATOM 551 N N . ILE A 1 73 ? -3.001 6.578 -13.602 1.00 95.06 73 ILE A N 1
ATOM 552 C CA . ILE A 1 73 ? -4.365 7.072 -13.400 1.00 95.06 73 ILE A CA 1
ATOM 553 C C . ILE A 1 73 ? -4.480 7.531 -11.947 1.00 95.06 73 ILE A C 1
ATOM 555 O O . ILE A 1 73 ? -4.204 6.759 -11.028 1.00 95.06 73 ILE A O 1
ATOM 559 N N . THR A 1 74 ? -4.880 8.785 -11.749 1.00 93.50 74 THR A N 1
ATOM 560 C CA . THR A 1 74 ? -5.092 9.401 -10.432 1.00 93.50 74 THR A CA 1
ATOM 561 C C . THR A 1 74 ? -6.582 9.618 -10.199 1.00 93.50 74 THR A C 1
ATOM 563 O O . THR A 1 74 ? -7.263 10.107 -11.103 1.00 93.50 74 THR A O 1
ATOM 566 N N . LEU A 1 75 ? -7.065 9.275 -9.004 1.00 90.00 75 LEU A N 1
ATOM 567 C CA . LEU A 1 75 ? -8.462 9.395 -8.579 1.00 90.00 75 LEU A CA 1
ATOM 568 C C . LEU A 1 75 ? -8.560 10.231 -7.303 1.00 90.00 75 LE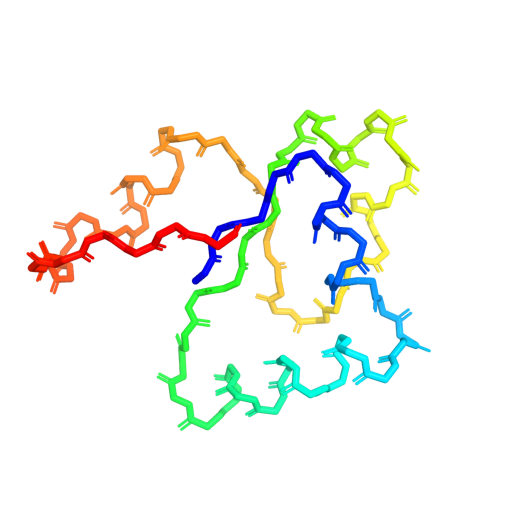U A C 1
ATOM 570 O O . LEU A 1 75 ? -7.637 10.108 -6.463 1.00 90.00 75 LEU A O 1
#

Secondary structure (DSSP, 8-state):
-EE-GGGGGGGBTTSHHHHHHHHHHHHH----EEEHHHHHHTT-TTSBPTT-EEE-HHHHHHHHTTT--------

Foldseek 3Di:
DEAEAPSLCLQFPPDPSVVVVVVVCVVPVDAAEYAQVRCVVVVCQVGGRPRYHYDDPVVVCVVCVPVPDPDDDDD

pLDDT: mean 95.98, std 2.72, range [86.44, 98.44]

Sequence (75 aa):
MFFFMDNTFFLLDGTEMGDRLRQIQAMNGMLLMACDQCAIERGIDQKLIPGAQIGCFPQLYAALGGVGVDQVITL